Protein AF-A0A1D9CZ39-F1 (afdb_monomer)

Foldseek 3Di:
DQQVLLVHDKFKDWPDWDKDWDDLVRCVLLVHDDPRSVDTWIWIKTWIFIDGNDPDGFKTKIKTFTVVQCDDPNVCCSVCVRNDVCCVQPVPHVDFDWDWDWDADPQAIKIWIWTCRPNGTMIMIMGGGPVNVPSPD

Sequence (137 aa):
MLEEKAGQPLRVERTFEGYRLLTLQQKRQLGLQGSALNRPLLAWIREVLLYGNDEQPWVGAQSIFPLSSLKGKARRLQQLKGTPIGYVLFKRRRTVPNQRFVRQTSEGWQRQTRYDWYGRLLLISETFLPAFLSSDT

Structure (mmCIF, N/CA/C/O backbone):
data_AF-A0A1D9CZ39-F1
#
_entry.id   AF-A0A1D9CZ39-F1
#
loop_
_atom_site.group_PDB
_atom_site.id
_atom_site.type_symbol
_atom_site.label_atom_id
_atom_site.label_alt_id
_atom_site.label_comp_id
_atom_site.label_asym_id
_atom_site.label_entity_id
_atom_site.label_seq_id
_atom_site.pdbx_PDB_ins_code
_atom_site.Cartn_x
_atom_site.Cartn_y
_atom_site.Cartn_z
_atom_site.occupancy
_atom_site.B_iso_or_equiv
_atom_site.auth_seq_id
_atom_site.auth_comp_id
_atom_site.auth_asym_id
_atom_site.auth_atom_id
_atom_site.pdbx_PDB_model_num
ATOM 1 N N . MET A 1 1 ? -9.502 -9.863 11.015 1.00 78.00 1 MET A N 1
ATOM 2 C CA . MET A 1 1 ? -8.610 -9.124 11.939 1.00 78.00 1 MET A CA 1
ATOM 3 C C . MET A 1 1 ? -9.002 -7.652 12.107 1.00 78.00 1 MET A C 1
ATOM 5 O O . MET A 1 1 ? -9.508 -7.340 13.167 1.00 78.00 1 MET A O 1
ATOM 9 N N . LEU A 1 2 ? -8.838 -6.744 11.123 1.00 89.25 2 LEU A N 1
ATOM 10 C CA . LEU A 1 2 ? -9.255 -5.330 11.301 1.00 89.25 2 LEU A CA 1
ATOM 11 C C . LEU A 1 2 ? -10.782 -5.171 11.409 1.00 89.25 2 LEU A C 1
ATOM 13 O O . LEU A 1 2 ? -11.272 -4.575 12.354 1.00 89.25 2 LEU A O 1
ATOM 17 N N . GLU A 1 3 ? -11.533 -5.756 10.476 1.00 91.50 3 GLU A N 1
ATOM 18 C CA . GLU A 1 3 ? -13.009 -5.687 10.473 1.00 91.50 3 GLU A CA 1
ATOM 19 C C . GLU A 1 3 ? -13.643 -6.506 11.595 1.00 91.50 3 GLU A C 1
ATOM 21 O O . GLU A 1 3 ? -14.691 -6.142 12.108 1.00 91.50 3 GLU A O 1
ATOM 26 N N . GLU A 1 4 ? -12.975 -7.583 12.016 1.00 91.25 4 GLU A N 1
ATOM 27 C CA . GLU A 1 4 ? -13.362 -8.336 13.214 1.00 91.25 4 GLU A CA 1
ATOM 28 C C . GLU A 1 4 ? -13.240 -7.463 14.468 1.00 91.25 4 GLU A C 1
ATOM 30 O O . GLU A 1 4 ? -14.173 -7.438 15.260 1.00 91.25 4 GLU A O 1
ATOM 35 N N . LYS A 1 5 ? -12.139 -6.707 14.623 1.00 91.00 5 LYS A N 1
ATOM 36 C CA . LYS A 1 5 ? -11.978 -5.760 15.739 1.00 91.00 5 LYS A CA 1
ATOM 37 C C . LYS A 1 5 ? -12.978 -4.604 15.658 1.00 91.00 5 LYS A C 1
ATOM 39 O O . LYS A 1 5 ? -13.507 -4.195 16.679 1.00 91.00 5 LYS A O 1
ATOM 44 N N . ALA A 1 6 ? -13.248 -4.090 14.459 1.00 92.75 6 ALA A N 1
ATOM 45 C CA . ALA A 1 6 ? -14.211 -3.005 14.265 1.00 92.75 6 ALA A CA 1
ATOM 46 C C . ALA A 1 6 ? -15.673 -3.448 14.440 1.00 92.75 6 ALA A C 1
ATOM 48 O O . ALA A 1 6 ? -16.542 -2.600 14.611 1.00 92.75 6 ALA A O 1
ATOM 49 N N . GLY A 1 7 ? -15.972 -4.746 14.312 1.00 94.12 7 GLY A N 1
ATOM 50 C CA . GLY A 1 7 ? -17.345 -5.253 14.225 1.00 94.12 7 GLY A CA 1
ATOM 51 C C . GLY A 1 7 ? -18.098 -4.809 12.960 1.00 94.12 7 GLY A C 1
ATOM 52 O O . GLY A 1 7 ? -19.294 -5.061 12.843 1.00 94.12 7 GLY A O 1
ATOM 53 N N . GLN A 1 8 ? -17.419 -4.153 12.011 1.00 92.94 8 GLN A N 1
ATOM 54 C CA . GLN A 1 8 ? -18.004 -3.593 10.793 1.00 92.94 8 GLN A CA 1
ATOM 55 C C . GLN A 1 8 ? -16.980 -3.506 9.645 1.00 92.94 8 GLN A C 1
ATOM 57 O O . GLN A 1 8 ? -15.769 -3.554 9.895 1.00 92.94 8 GLN A O 1
ATOM 62 N N . PRO A 1 9 ? -17.428 -3.362 8.380 1.00 93.19 9 PRO A N 1
ATOM 63 C 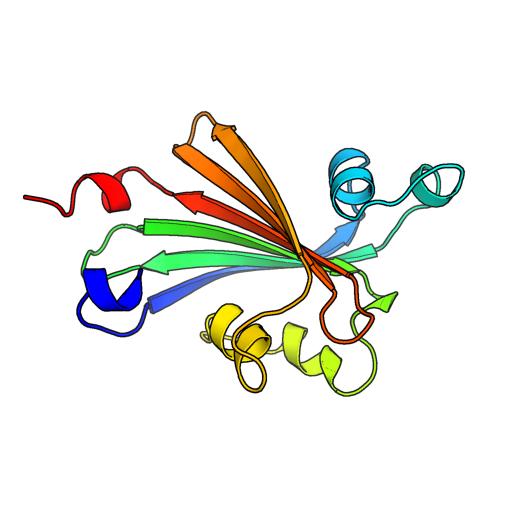CA . PRO A 1 9 ? -16.531 -3.095 7.259 1.00 93.19 9 PRO A CA 1
ATOM 64 C C . PRO A 1 9 ? -15.734 -1.804 7.459 1.00 93.19 9 PRO A C 1
ATOM 66 O O . PRO A 1 9 ? -16.264 -0.812 7.960 1.00 93.19 9 PRO A O 1
ATOM 69 N N . LEU A 1 10 ? -14.475 -1.788 7.015 1.00 94.12 10 LEU A N 1
ATOM 70 C CA . LEU A 1 10 ? -13.646 -0.586 7.144 1.00 94.12 10 LEU A CA 1
ATOM 71 C C . LEU A 1 10 ? -14.161 0.536 6.244 1.00 94.12 10 LEU A C 1
ATOM 73 O O . LEU A 1 10 ? -14.343 0.350 5.035 1.00 94.12 10 LEU A O 1
ATOM 77 N N . ARG A 1 11 ? -14.276 1.743 6.802 1.00 95.12 11 ARG A N 1
ATOM 78 C CA . ARG A 1 11 ? -14.442 2.951 5.992 1.00 95.12 11 ARG A CA 1
ATOM 79 C C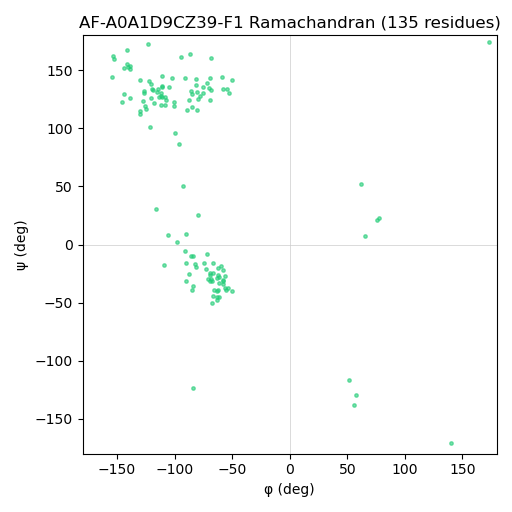 . ARG A 1 11 ? -13.082 3.341 5.416 1.00 95.12 11 ARG A C 1
ATOM 81 O O . ARG A 1 11 ? -12.093 3.454 6.137 1.00 95.12 11 ARG A O 1
ATOM 88 N N . VAL A 1 12 ? -13.033 3.539 4.101 1.00 96.06 12 VAL A N 1
ATOM 89 C CA . VAL A 1 12 ? -11.812 3.915 3.378 1.00 96.06 12 VAL A CA 1
ATOM 90 C C . VAL A 1 12 ? -11.915 5.357 2.930 1.00 96.06 12 VAL A C 1
ATOM 92 O O . VAL A 1 12 ? -12.773 5.698 2.116 1.00 96.06 12 VAL A O 1
ATOM 95 N N . GLU A 1 13 ? -10.985 6.180 3.389 1.00 96.44 13 GLU A N 1
ATOM 96 C CA . GLU A 1 13 ? -10.819 7.540 2.900 1.00 96.44 13 GLU A CA 1
ATOM 97 C C . GLU A 1 13 ? -9.566 7.622 2.040 1.00 96.44 13 GLU A C 1
ATOM 99 O O . GLU A 1 13 ? -8.475 7.232 2.451 1.00 96.44 13 GLU A O 1
ATOM 104 N N . ARG A 1 14 ? -9.716 8.089 0.803 1.00 96.06 14 ARG A N 1
ATOM 105 C CA . ARG A 1 14 ? -8.594 8.221 -0.125 1.00 96.06 14 ARG A CA 1
ATOM 106 C C . ARG A 1 14 ? -7.961 9.594 0.038 1.00 96.06 14 ARG A C 1
ATOM 108 O O . ARG A 1 14 ? -8.583 10.584 -0.332 1.00 96.06 14 ARG A O 1
ATOM 115 N N . THR A 1 15 ? -6.707 9.623 0.475 1.00 97.06 15 THR A N 1
ATOM 116 C CA . THR A 1 15 ? -5.930 10.858 0.635 1.00 97.06 15 THR A CA 1
ATOM 117 C C . THR A 1 15 ? -5.159 11.222 -0.632 1.00 97.06 15 THR A C 1
ATOM 119 O O . THR A 1 15 ? -4.997 12.400 -0.934 1.00 97.06 15 THR A O 1
ATOM 122 N N . PHE A 1 16 ? -4.732 10.233 -1.426 1.00 96.88 16 PHE A N 1
ATOM 123 C CA . PHE A 1 16 ? -4.054 10.483 -2.701 1.00 96.88 16 PHE A CA 1
ATOM 124 C C . PHE A 1 16 ? -4.220 9.330 -3.697 1.00 96.88 16 PHE A C 1
ATOM 126 O O . PHE A 1 16 ? -4.176 8.157 -3.329 1.00 96.88 16 PHE A O 1
ATOM 133 N N . GLU A 1 17 ? -4.333 9.667 -4.984 1.00 95.75 17 GLU A N 1
ATOM 134 C CA . GLU A 1 17 ? -4.161 8.739 -6.103 1.00 95.75 17 GLU A CA 1
ATOM 135 C C . GLU A 1 17 ? -3.487 9.441 -7.280 1.00 95.75 17 GLU A C 1
ATOM 137 O O . GLU A 1 17 ? -3.936 10.498 -7.720 1.00 95.75 17 GLU A O 1
ATOM 142 N N . GLY A 1 18 ? -2.427 8.844 -7.819 1.00 95.81 18 GLY A N 1
ATOM 143 C CA . GLY A 1 18 ? -1.741 9.432 -8.960 1.00 95.81 18 GLY A CA 1
ATOM 144 C C . GLY A 1 18 ? -0.464 8.715 -9.357 1.00 95.81 18 GLY A C 1
ATOM 145 O O . GLY A 1 18 ? 0.011 7.794 -8.690 1.00 95.81 18 GLY A O 1
ATOM 146 N N . TYR A 1 19 ? 0.106 9.160 -10.471 1.00 97.25 19 TYR A N 1
ATOM 147 C CA . TYR A 1 19 ? 1.384 8.659 -10.951 1.00 97.25 19 TYR A CA 1
ATOM 148 C C . TYR A 1 19 ? 2.539 9.326 -10.201 1.00 97.25 19 TYR A C 1
ATOM 150 O O . TYR A 1 19 ? 2.586 10.549 -10.093 1.00 97.25 19 TYR A O 1
ATOM 158 N N . ARG A 1 20 ? 3.493 8.530 -9.709 1.00 98.00 20 ARG A N 1
ATOM 159 C CA . ARG A 1 20 ? 4.762 9.022 -9.151 1.00 98.00 20 ARG A CA 1
ATOM 160 C C . ARG A 1 20 ? 5.922 8.143 -9.603 1.00 98.00 20 ARG A C 1
ATOM 162 O O . ARG A 1 20 ? 5.756 6.948 -9.861 1.00 98.00 20 ARG A O 1
ATOM 169 N N . LEU A 1 21 ? 7.104 8.745 -9.702 1.00 97.69 21 LEU A N 1
ATOM 170 C CA . LEU A 1 21 ? 8.345 7.994 -9.864 1.00 97.69 21 LEU A CA 1
ATOM 171 C C . LEU A 1 21 ? 8.695 7.300 -8.549 1.00 97.69 21 LEU A C 1
ATOM 173 O O . LEU A 1 21 ? 8.569 7.887 -7.476 1.00 97.69 21 LEU A O 1
ATOM 177 N N . LEU A 1 22 ? 9.153 6.055 -8.643 1.00 97.50 22 LEU A N 1
ATOM 178 C CA . LEU A 1 22 ? 9.579 5.303 -7.472 1.00 97.50 22 LEU A CA 1
ATOM 179 C C . LEU A 1 22 ? 10.938 5.766 -6.968 1.00 97.50 22 LEU A C 1
ATOM 181 O O . LEU A 1 22 ? 11.898 5.886 -7.737 1.00 97.50 22 LEU A O 1
ATOM 185 N N . THR A 1 23 ? 11.029 5.921 -5.651 1.00 96.50 23 THR A N 1
ATOM 186 C CA . THR A 1 23 ? 12.295 6.161 -4.961 1.00 96.50 23 THR A CA 1
ATOM 187 C C . THR A 1 23 ? 13.189 4.923 -5.025 1.00 96.50 23 THR A C 1
ATOM 189 O O . THR A 1 23 ? 12.728 3.796 -5.237 1.00 96.50 23 THR A O 1
ATOM 192 N N . LEU A 1 24 ? 14.494 5.104 -4.798 1.00 96.44 24 LEU A N 1
ATOM 193 C CA . LEU A 1 24 ? 15.443 3.990 -4.720 1.00 96.44 24 LEU A CA 1
ATOM 194 C C . LEU A 1 24 ? 15.022 2.946 -3.670 1.00 96.44 24 LEU A C 1
ATOM 196 O O . LEU A 1 24 ? 15.121 1.743 -3.914 1.00 96.44 24 LEU A O 1
ATOM 200 N N . GLN A 1 25 ? 14.504 3.403 -2.528 1.00 94.19 25 GLN A N 1
ATOM 201 C CA . GLN A 1 25 ? 14.004 2.532 -1.468 1.00 94.19 25 GLN A CA 1
ATOM 202 C C . GLN A 1 25 ? 12.802 1.703 -1.937 1.00 94.19 25 GLN A C 1
ATOM 204 O O . GLN A 1 25 ? 12.817 0.485 -1.779 1.00 94.19 25 GLN A O 1
ATOM 209 N N . GLN A 1 26 ? 11.810 2.325 -2.581 1.00 96.19 26 GLN A N 1
ATOM 210 C CA . GLN A 1 26 ? 10.633 1.621 -3.106 1.00 96.19 26 GLN A CA 1
ATOM 211 C C . GLN A 1 26 ? 11.014 0.590 -4.174 1.00 96.19 26 GLN A C 1
ATOM 213 O O . GLN A 1 26 ? 10.487 -0.523 -4.184 1.00 96.19 26 GLN A O 1
ATOM 218 N N . LYS A 1 27 ? 11.979 0.913 -5.044 1.00 96.50 27 LYS A N 1
ATOM 219 C CA . LYS A 1 27 ? 12.515 -0.043 -6.026 1.00 96.50 27 LYS A CA 1
ATOM 220 C C . LYS A 1 27 ? 13.159 -1.254 -5.346 1.00 96.50 27 LYS A C 1
ATOM 222 O O . LYS A 1 27 ? 12.870 -2.386 -5.727 1.00 96.50 27 LYS A O 1
ATOM 227 N N . ARG A 1 28 ? 13.979 -1.034 -4.311 1.00 95.12 28 ARG A N 1
ATOM 228 C CA . ARG A 1 28 ? 14.581 -2.119 -3.514 1.00 95.12 28 ARG A CA 1
ATOM 229 C C . ARG A 1 28 ? 13.523 -2.952 -2.790 1.00 95.12 28 ARG A C 1
ATOM 231 O O . ARG A 1 28 ? 13.620 -4.171 -2.787 1.00 95.12 28 ARG A O 1
ATOM 238 N N . GLN A 1 29 ? 12.483 -2.323 -2.248 1.00 94.56 29 GLN A N 1
ATOM 239 C CA . GLN A 1 29 ? 11.368 -3.012 -1.584 1.00 94.56 29 GLN A CA 1
ATOM 240 C C . GLN A 1 29 ? 10.520 -3.845 -2.552 1.00 94.56 29 GLN A C 1
ATOM 242 O O . GLN A 1 29 ? 10.012 -4.898 -2.178 1.00 94.56 29 GLN A O 1
ATOM 247 N N . LEU A 1 30 ? 10.409 -3.428 -3.815 1.00 94.44 30 LEU A N 1
ATOM 248 C CA . LEU A 1 30 ? 9.856 -4.258 -4.891 1.00 94.44 30 LEU A CA 1
ATOM 249 C C . LEU A 1 30 ? 10.804 -5.401 -5.305 1.00 94.44 30 LEU A C 1
ATOM 251 O O . LEU A 1 30 ? 10.407 -6.298 -6.047 1.00 94.44 30 LEU A O 1
ATOM 255 N N . GLY A 1 31 ? 12.034 -5.416 -4.791 1.00 93.38 31 GLY A N 1
ATOM 256 C CA . GLY A 1 31 ? 13.071 -6.398 -5.092 1.00 93.38 31 GLY A CA 1
ATOM 257 C C . GLY A 1 31 ? 13.763 -6.171 -6.428 1.00 93.38 31 GLY A C 1
ATOM 258 O O . GLY A 1 31 ? 14.315 -7.115 -6.985 1.00 93.38 31 GLY A O 1
ATOM 259 N N . LEU A 1 32 ? 13.734 -4.942 -6.950 1.00 94.06 32 LEU A N 1
ATOM 260 C CA . LEU A 1 32 ? 14.578 -4.567 -8.078 1.00 94.06 32 LEU A CA 1
ATOM 261 C C . LEU A 1 32 ? 16.041 -4.527 -7.630 1.00 94.06 32 LEU A C 1
ATOM 263 O O . LEU A 1 32 ? 16.354 -4.121 -6.509 1.00 94.06 32 LEU A O 1
ATOM 267 N N . GLN A 1 33 ? 16.934 -4.945 -8.521 1.00 94.19 33 GLN A N 1
ATOM 268 C CA . GLN A 1 33 ? 18.368 -5.057 -8.267 1.00 94.19 33 GLN A CA 1
ATOM 269 C C . GLN A 1 33 ? 19.168 -4.615 -9.499 1.00 94.19 33 GLN A C 1
ATOM 271 O O . GLN A 1 33 ? 18.614 -4.451 -10.590 1.00 94.19 33 GLN A O 1
ATOM 276 N N . GLY A 1 34 ? 20.476 -4.412 -9.322 1.00 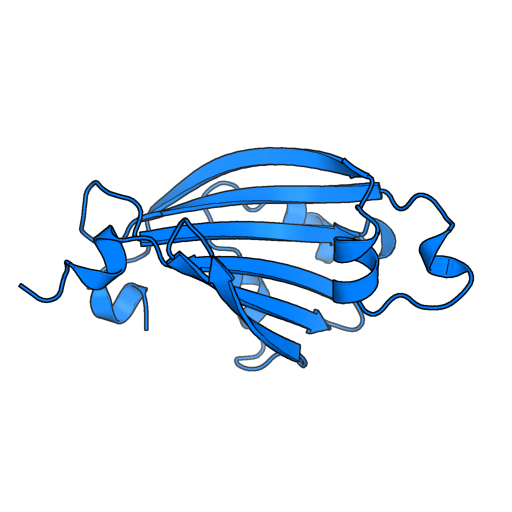95.25 34 GLY A N 1
ATOM 277 C CA . GLY A 1 34 ? 21.396 -4.075 -10.409 1.00 95.25 34 GLY A CA 1
ATOM 278 C C . GLY A 1 34 ? 20.973 -2.831 -11.196 1.00 95.25 34 GLY A C 1
ATOM 279 O O . GLY A 1 34 ? 20.504 -1.841 -10.630 1.00 95.25 34 GLY A O 1
ATOM 280 N N . SER A 1 35 ? 21.099 -2.895 -12.524 1.00 92.81 35 SER A N 1
ATOM 281 C CA . SER A 1 35 ? 20.805 -1.771 -13.425 1.00 92.81 35 SER A CA 1
ATOM 282 C C . SER A 1 35 ? 19.341 -1.309 -13.391 1.00 92.81 35 SER A C 1
ATOM 284 O O . SER A 1 35 ? 19.058 -0.156 -13.724 1.00 92.81 35 SER A O 1
ATOM 286 N N . ALA A 1 36 ? 18.406 -2.152 -12.930 1.00 90.19 36 ALA A N 1
ATOM 287 C CA . ALA A 1 36 ? 16.998 -1.780 -12.785 1.00 90.19 36 ALA A CA 1
ATOM 288 C C . ALA A 1 36 ? 16.773 -0.699 -11.711 1.00 90.19 36 ALA A C 1
ATOM 290 O O . ALA A 1 36 ? 15.803 0.053 -11.799 1.00 90.19 36 ALA A O 1
ATOM 291 N N . LEU A 1 37 ? 17.672 -0.568 -10.725 1.00 95.12 37 LEU A N 1
ATOM 292 C CA . LEU A 1 37 ? 17.595 0.491 -9.711 1.00 95.12 37 LEU A CA 1
ATOM 293 C C . LEU A 1 37 ? 17.869 1.885 -10.296 1.00 95.12 37 LEU A C 1
ATOM 295 O O . LEU A 1 37 ? 17.265 2.867 -9.852 1.00 95.12 37 LEU A O 1
ATOM 299 N N . ASN A 1 38 ? 18.708 1.953 -11.332 1.00 94.44 38 ASN A N 1
ATOM 300 C CA . ASN A 1 38 ? 19.164 3.202 -11.946 1.00 94.44 38 ASN A CA 1
ATOM 301 C C . ASN A 1 38 ? 18.162 3.767 -12.962 1.00 94.44 38 ASN A C 1
ATOM 303 O O . ASN A 1 38 ? 18.224 4.942 -13.307 1.00 94.44 38 ASN A O 1
ATOM 307 N N . ARG A 1 39 ? 17.208 2.955 -13.432 1.00 93.62 39 ARG A N 1
ATOM 308 C CA . ARG A 1 39 ? 16.197 3.395 -14.401 1.00 93.62 39 ARG A CA 1
ATOM 309 C C . ARG A 1 39 ? 15.005 4.042 -13.694 1.00 93.62 39 ARG A C 1
ATOM 311 O O . ARG A 1 39 ? 14.495 3.448 -12.739 1.00 93.62 39 ARG A O 1
ATOM 318 N N . PRO A 1 40 ? 14.525 5.224 -14.120 1.00 95.12 40 PRO A N 1
ATOM 319 C CA . PRO A 1 40 ? 13.266 5.776 -13.630 1.00 95.12 40 PRO A CA 1
ATOM 320 C C . PRO A 1 40 ? 12.130 4.767 -13.821 1.00 95.12 40 PRO A C 1
ATOM 322 O O . PRO A 1 40 ? 12.012 4.150 -14.878 1.00 95.12 40 PRO A O 1
ATOM 325 N N . LEU A 1 41 ? 11.309 4.578 -12.790 1.00 95.88 41 LEU A N 1
ATOM 326 C CA . LEU A 1 41 ? 10.175 3.661 -12.840 1.00 95.88 41 LEU A CA 1
ATOM 327 C C . LEU A 1 41 ? 8.934 4.394 -12.353 1.00 95.88 41 LEU A C 1
ATOM 329 O O . LEU A 1 41 ? 8.872 4.785 -11.190 1.00 95.88 41 LEU A O 1
ATOM 333 N N . LEU A 1 42 ? 7.970 4.587 -13.250 1.00 97.06 42 LEU A N 1
ATOM 334 C CA . LEU A 1 42 ? 6.682 5.181 -12.914 1.00 97.06 42 LEU A CA 1
ATOM 335 C C . LEU A 1 42 ? 5.757 4.119 -12.310 1.00 97.06 42 LEU A C 1
ATOM 337 O O . LEU A 1 42 ? 5.733 2.960 -12.742 1.00 97.06 42 LEU A O 1
ATOM 341 N N . ALA A 1 43 ? 4.977 4.530 -11.321 1.00 97.44 43 ALA A N 1
ATOM 342 C CA . ALA A 1 43 ? 3.970 3.704 -10.681 1.00 97.44 43 ALA A CA 1
ATOM 343 C C . ALA A 1 43 ? 2.700 4.510 -10.427 1.00 97.44 43 ALA A C 1
ATOM 345 O O . ALA A 1 43 ? 2.744 5.727 -10.257 1.00 97.44 43 ALA A O 1
ATOM 346 N N . TRP A 1 44 ? 1.573 3.808 -10.364 1.00 97.25 44 TRP A N 1
ATOM 347 C CA . TRP A 1 44 ? 0.368 4.326 -9.736 1.00 97.25 44 TRP A CA 1
ATOM 348 C C . TRP A 1 44 ? 0.505 4.160 -8.225 1.00 97.25 44 TRP A C 1
ATOM 350 O O . TRP A 1 44 ? 0.761 3.052 -7.746 1.00 97.25 44 TRP A O 1
ATOM 360 N N . ILE A 1 45 ? 0.348 5.251 -7.489 1.00 97.19 45 ILE A N 1
ATOM 361 C CA . ILE A 1 45 ? 0.363 5.272 -6.031 1.00 97.19 45 ILE A CA 1
ATOM 362 C C . ILE A 1 45 ? -1.047 5.583 -5.554 1.00 97.19 45 ILE A C 1
ATOM 364 O O . ILE A 1 45 ? -1.705 6.47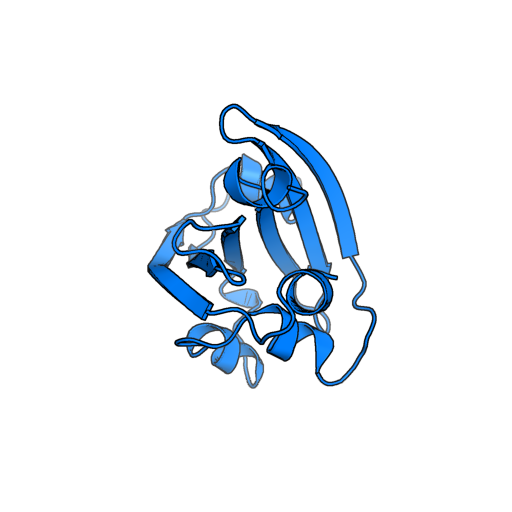4 -6.089 1.00 97.19 45 ILE A O 1
ATOM 368 N N . ARG A 1 46 ? -1.488 4.854 -4.535 1.00 96.81 46 ARG A N 1
ATOM 369 C CA . ARG A 1 46 ? -2.736 5.097 -3.817 1.00 96.81 46 ARG A CA 1
ATOM 370 C C . ARG A 1 46 ? -2.432 5.173 -2.329 1.00 96.81 46 ARG A C 1
ATOM 372 O O . ARG A 1 46 ? -1.893 4.214 -1.782 1.00 96.81 46 ARG A O 1
ATOM 379 N N . GLU A 1 47 ? -2.800 6.275 -1.696 1.00 97.56 47 GLU A N 1
ATOM 380 C CA . GLU A 1 47 ? -2.701 6.478 -0.250 1.00 97.56 47 GLU A CA 1
ATOM 381 C C . GLU A 1 47 ? -4.115 6.599 0.320 1.00 97.56 47 GLU A C 1
ATOM 383 O O . GLU A 1 47 ? -4.991 7.247 -0.266 1.00 97.56 47 GLU A O 1
ATOM 388 N N . VAL A 1 48 ? -4.358 5.895 1.421 1.00 97.62 48 VAL A N 1
ATOM 389 C CA . VAL A 1 48 ? -5.658 5.849 2.087 1.00 97.62 48 VAL A CA 1
ATOM 390 C C . VAL A 1 48 ? -5.496 5.836 3.598 1.00 97.62 48 VAL A C 1
ATOM 392 O O . VAL A 1 48 ? -4.496 5.345 4.123 1.00 97.62 48 VAL A O 1
ATOM 395 N N . LEU A 1 49 ? -6.534 6.300 4.278 1.00 97.50 49 LEU A N 1
ATOM 396 C CA . LEU A 1 49 ? -6.774 6.065 5.690 1.00 97.50 49 LEU A CA 1
ATOM 397 C C . LEU A 1 49 ? -7.899 5.034 5.830 1.00 97.50 49 LEU A C 1
ATOM 399 O O . LEU A 1 49 ? -8.905 5.089 5.116 1.00 97.50 49 LEU A O 1
ATOM 403 N N . LEU A 1 50 ? -7.703 4.065 6.720 1.00 96.44 50 LEU A N 1
ATOM 404 C CA . LEU A 1 50 ? -8.695 3.053 7.067 1.00 96.44 50 LEU A CA 1
ATOM 405 C C . LEU A 1 50 ? -9.225 3.336 8.467 1.00 96.44 50 LEU A C 1
ATOM 407 O O . LEU A 1 50 ? -8.445 3.427 9.415 1.00 96.44 50 LEU A O 1
ATOM 411 N N . TYR A 1 51 ? -10.543 3.424 8.581 1.00 95.81 51 TYR A N 1
ATOM 412 C CA . TYR A 1 51 ? -11.256 3.669 9.828 1.00 95.81 51 TYR A CA 1
ATOM 413 C C . TYR A 1 51 ? -12.017 2.407 10.225 1.00 95.81 51 TYR A C 1
ATOM 415 O O . TYR A 1 51 ? -12.634 1.759 9.371 1.00 95.81 51 TYR A O 1
ATOM 423 N N . GLY A 1 52 ? -11.932 2.059 11.509 1.00 94.06 52 GLY A N 1
ATOM 424 C CA . GLY A 1 52 ? -12.721 0.995 12.119 1.00 94.06 52 GLY A CA 1
ATOM 425 C C . GLY A 1 52 ? -14.097 1.505 12.536 1.00 94.06 52 GLY A C 1
ATOM 426 O O . GLY A 1 52 ? -14.855 2.013 11.711 1.00 94.06 52 GLY A O 1
ATOM 427 N N . ASN A 1 53 ? -14.414 1.353 13.818 1.00 92.50 53 ASN A N 1
ATOM 428 C CA . ASN A 1 53 ? -15.611 1.901 14.465 1.00 92.50 53 ASN A CA 1
ATOM 429 C C . ASN A 1 53 ? -15.408 3.298 15.072 1.00 92.50 53 ASN A C 1
ATOM 431 O O . ASN A 1 53 ? -16.387 3.914 15.480 1.00 92.50 53 ASN A O 1
ATOM 435 N N . ASP A 1 54 ? -14.179 3.812 15.067 1.00 89.38 54 ASP A N 1
ATOM 436 C CA . ASP A 1 54 ? -13.856 5.147 15.569 1.00 89.38 54 ASP A CA 1
ATOM 437 C C . ASP A 1 54 ? -13.838 6.213 14.464 1.00 89.38 54 ASP A C 1
ATOM 439 O O . ASP A 1 54 ? -13.655 5.931 13.272 1.00 89.38 54 ASP A O 1
ATOM 443 N N . GLU A 1 55 ? -13.938 7.478 14.878 1.00 92.69 55 GLU A N 1
ATOM 444 C CA . GLU A 1 55 ? -13.740 8.631 13.992 1.00 92.69 55 GLU A CA 1
ATOM 445 C C . GLU A 1 55 ? -12.285 8.784 13.542 1.00 92.69 55 GLU A C 1
ATOM 447 O O . GLU A 1 55 ? -12.033 9.355 12.481 1.00 92.69 55 GLU A O 1
ATOM 452 N N . GLN A 1 56 ? -11.334 8.254 14.318 1.00 95.81 56 GLN A N 1
ATOM 453 C CA . GLN A 1 56 ? -9.908 8.359 14.030 1.00 95.81 56 GLN A CA 1
ATOM 454 C C . GLN A 1 56 ? -9.394 7.189 13.184 1.00 95.81 56 GLN A C 1
ATOM 456 O O . GLN A 1 56 ? -9.826 6.046 13.359 1.00 95.81 56 GLN A O 1
ATOM 461 N N . PRO A 1 57 ? -8.447 7.438 12.260 1.00 96.56 57 PRO A N 1
ATOM 462 C CA . PRO A 1 57 ? -7.951 6.396 11.379 1.00 96.56 57 PRO A CA 1
ATOM 463 C C . PRO A 1 57 ? -7.103 5.390 12.157 1.00 96.56 57 PRO A C 1
ATOM 465 O O . PRO A 1 57 ? -6.205 5.748 12.916 1.00 96.56 57 PRO A O 1
ATOM 468 N N . TRP A 1 58 ? -7.348 4.108 11.912 1.00 96.31 58 TRP A N 1
ATOM 469 C CA . TRP A 1 58 ? -6.584 3.008 12.493 1.00 96.31 58 TRP A CA 1
ATOM 470 C C . TRP A 1 58 ? -5.315 2.709 11.701 1.00 96.31 58 TRP A C 1
ATOM 472 O O . TRP A 1 58 ? -4.289 2.340 12.270 1.00 96.31 58 TRP A O 1
ATOM 482 N N . VAL A 1 59 ? -5.375 2.839 10.373 1.00 97.12 59 VAL A N 1
ATOM 483 C CA . VAL A 1 59 ? -4.263 2.472 9.492 1.00 97.12 59 VAL A CA 1
ATOM 484 C C . VAL A 1 59 ? -4.096 3.502 8.385 1.00 97.12 59 VAL A C 1
ATOM 486 O O . VAL A 1 59 ? -5.023 3.749 7.615 1.00 97.12 59 VAL A O 1
ATOM 489 N N . GLY A 1 60 ? -2.885 4.039 8.253 1.00 97.50 60 GLY A N 1
ATOM 490 C CA . GLY A 1 60 ? -2.443 4.708 7.034 1.00 97.50 60 GLY A CA 1
ATOM 491 C C . GLY A 1 60 ? -1.846 3.687 6.074 1.00 97.50 60 GLY A C 1
ATOM 492 O O . GLY A 1 60 ? -0.929 2.956 6.444 1.00 97.50 60 GLY A O 1
ATOM 493 N N . ALA A 1 61 ? -2.353 3.603 4.844 1.00 97.38 61 ALA A N 1
ATOM 494 C CA . ALA A 1 61 ? -1.884 2.622 3.872 1.00 97.38 61 ALA A CA 1
ATOM 495 C C . ALA A 1 61 ? -1.475 3.259 2.542 1.00 97.38 61 ALA A C 1
ATOM 497 O O . ALA A 1 61 ? -2.230 4.019 1.940 1.00 97.38 61 ALA A O 1
ATOM 498 N N . GLN A 1 62 ? -0.302 2.873 2.039 1.00 97.50 62 GLN A N 1
ATOM 499 C CA . GLN A 1 62 ? 0.182 3.201 0.701 1.00 97.50 62 GLN A CA 1
ATOM 500 C C . GLN A 1 62 ? 0.280 1.927 -0.136 1.00 97.50 62 GLN A C 1
ATOM 502 O O . GLN A 1 62 ? 0.936 0.961 0.246 1.00 97.50 62 GLN A O 1
ATOM 507 N N . SER A 1 63 ? -0.341 1.940 -1.311 1.00 97.12 63 SER A N 1
ATOM 508 C CA . SER A 1 63 ? -0.223 0.895 -2.326 1.00 97.12 63 SER A CA 1
ATOM 509 C C . SER A 1 63 ? 0.524 1.432 -3.539 1.00 97.12 63 SER A C 1
ATOM 511 O O . SER A 1 63 ? 0.178 2.484 -4.076 1.00 97.12 63 SER A O 1
ATOM 513 N N . ILE A 1 64 ? 1.533 0.690 -3.982 1.00 97.19 64 ILE A N 1
ATOM 514 C CA . ILE A 1 64 ? 2.387 1.021 -5.117 1.00 97.19 64 ILE A CA 1
ATOM 515 C C . ILE A 1 64 ? 2.228 -0.041 -6.192 1.00 97.19 64 ILE A C 1
ATOM 517 O O . ILE A 1 64 ? 2.542 -1.217 -5.982 1.00 97.19 64 ILE A O 1
ATOM 521 N N . PHE A 1 65 ? 1.824 0.404 -7.376 1.00 96.25 65 PHE A N 1
ATOM 522 C CA . PHE A 1 65 ? 1.661 -0.445 -8.543 1.00 96.25 65 PHE A CA 1
ATOM 523 C C . PHE A 1 65 ? 2.558 0.053 -9.677 1.00 96.25 65 PHE A C 1
ATOM 525 O O . PHE A 1 65 ? 2.202 1.019 -10.361 1.00 96.25 65 PHE A O 1
ATOM 532 N N . PRO A 1 66 ? 3.715 -0.589 -9.921 1.00 95.62 66 PRO A N 1
ATOM 533 C CA . PRO A 1 66 ? 4.497 -0.334 -11.126 1.00 95.62 66 PRO A CA 1
ATOM 534 C C . PRO A 1 66 ? 3.611 -0.429 -12.371 1.00 95.62 66 PRO A C 1
ATOM 536 O O . PRO A 1 66 ? 2.755 -1.313 -12.453 1.00 95.62 66 PRO A O 1
ATOM 539 N N . LEU A 1 67 ? 3.810 0.439 -13.368 1.00 93.69 67 LEU A N 1
ATOM 540 C CA . LEU A 1 67 ? 2.967 0.407 -14.574 1.00 93.69 67 LEU A CA 1
ATOM 541 C C . LEU A 1 67 ? 3.004 -0.943 -15.299 1.00 93.69 67 LEU A C 1
ATOM 543 O O . LEU A 1 67 ? 2.005 -1.371 -15.878 1.00 93.69 67 LEU A O 1
ATOM 547 N N . SER A 1 68 ? 4.136 -1.647 -15.232 1.00 89.88 68 SER A N 1
ATOM 548 C CA . SER A 1 68 ? 4.280 -3.005 -15.763 1.00 89.88 68 SER A CA 1
ATOM 549 C C . SER A 1 68 ? 3.287 -3.995 -15.141 1.00 89.88 68 SER A C 1
ATOM 551 O O . SER A 1 68 ? 2.836 -4.909 -15.834 1.00 89.88 68 SER A O 1
ATOM 553 N N . SER A 1 69 ? 2.895 -3.772 -13.884 1.00 89.19 69 SER A N 1
ATOM 554 C CA . SER A 1 69 ? 1.922 -4.569 -13.133 1.00 89.19 69 SER A CA 1
ATOM 555 C C . SER A 1 69 ? 0.464 -4.203 -13.460 1.00 89.19 69 SER A C 1
ATOM 557 O O . SER A 1 69 ? -0.431 -5.024 -13.264 1.00 89.19 69 SER A O 1
ATOM 559 N N . LEU A 1 70 ? 0.188 -3.023 -14.029 1.00 89.62 70 LEU A N 1
ATOM 560 C CA . LEU A 1 70 ? -1.166 -2.523 -14.334 1.00 89.62 70 LEU A CA 1
ATOM 561 C C . LEU A 1 70 ? -1.624 -2.855 -15.765 1.00 89.62 70 LEU A C 1
ATOM 563 O O . LEU A 1 70 ? -2.101 -2.006 -16.519 1.00 89.62 70 LEU A O 1
ATOM 567 N N . LYS A 1 71 ? -1.498 -4.125 -16.158 1.00 86.31 71 LYS A N 1
ATOM 568 C CA . LYS A 1 71 ? -1.879 -4.609 -17.497 1.00 86.31 71 LYS A CA 1
ATOM 569 C C . LYS A 1 71 ? -3.105 -5.522 -17.468 1.00 86.31 71 LYS A C 1
ATOM 571 O O . LYS A 1 71 ? -3.280 -6.328 -16.549 1.00 86.31 71 LYS A O 1
ATOM 576 N N . GLY A 1 72 ? -3.934 -5.435 -18.511 1.00 87.81 72 GLY A N 1
ATOM 577 C CA . GLY A 1 72 ? -5.146 -6.247 -18.665 1.00 87.81 72 GLY A CA 1
ATOM 578 C C . GLY A 1 72 ? -6.107 -6.078 -17.485 1.00 87.81 72 GLY A C 1
ATOM 579 O O . GLY A 1 72 ? -6.380 -4.958 -17.054 1.00 87.81 72 GLY A O 1
ATOM 580 N N . LYS A 1 73 ? -6.565 -7.195 -16.903 1.00 82.81 73 LYS A N 1
ATOM 581 C CA . LYS A 1 73 ? -7.495 -7.205 -15.754 1.00 82.81 73 LYS A CA 1
ATOM 582 C C . LYS A 1 73 ? -6.955 -6.488 -14.506 1.00 82.81 73 LYS A C 1
ATOM 584 O O . LYS A 1 73 ? -7.747 -6.128 -13.641 1.00 82.81 73 LYS A O 1
ATOM 589 N N . ALA A 1 74 ? -5.642 -6.259 -14.405 1.00 84.62 74 ALA A N 1
ATOM 590 C CA . ALA A 1 74 ? -5.035 -5.544 -13.283 1.00 84.62 74 ALA A CA 1
ATOM 591 C C . ALA A 1 74 ? -5.277 -4.025 -13.314 1.00 84.62 74 ALA A C 1
ATOM 593 O O . ALA A 1 74 ? -5.152 -3.389 -12.273 1.00 84.62 74 ALA A O 1
ATOM 594 N N . ARG A 1 75 ? -5.702 -3.441 -14.449 1.00 86.38 75 ARG A N 1
ATOM 595 C CA . ARG A 1 75 ? -6.062 -2.008 -14.537 1.00 86.38 75 ARG A CA 1
ATOM 596 C C . ARG A 1 75 ? -7.150 -1.603 -13.540 1.00 86.38 75 ARG A C 1
ATOM 598 O O . ARG A 1 75 ? -7.151 -0.480 -13.054 1.00 86.38 75 ARG A O 1
ATOM 605 N N . ARG A 1 76 ? -8.015 -2.546 -13.146 1.00 86.50 76 ARG A N 1
ATOM 606 C CA . ARG A 1 76 ? -9.034 -2.333 -12.105 1.00 86.50 76 ARG A CA 1
ATOM 607 C C . ARG A 1 76 ? -8.453 -1.910 -10.747 1.00 86.50 76 ARG A C 1
ATOM 609 O O . ARG A 1 76 ? -9.173 -1.330 -9.948 1.00 86.50 76 ARG A O 1
ATOM 616 N N . LEU A 1 77 ? -7.172 -2.194 -10.475 1.00 86.56 77 LEU A N 1
ATOM 617 C CA . LEU A 1 77 ? -6.489 -1.760 -9.248 1.00 86.56 77 LEU A CA 1
ATOM 618 C C . LEU A 1 77 ? -6.311 -0.234 -9.177 1.00 86.56 77 LEU A C 1
ATOM 620 O O . LEU A 1 77 ? -6.073 0.292 -8.098 1.00 86.56 77 LEU A O 1
ATOM 624 N N . GLN A 1 78 ? -6.470 0.479 -10.296 1.00 88.56 78 GLN A N 1
ATOM 625 C CA . GLN A 1 78 ? -6.525 1.944 -10.323 1.00 88.56 78 GLN A CA 1
ATOM 626 C C . GLN A 1 78 ? -7.928 2.492 -10.022 1.00 88.56 78 GLN A C 1
ATOM 628 O O . GLN A 1 78 ? -8.096 3.689 -9.845 1.00 88.56 78 GLN A O 1
ATOM 633 N N . GLN A 1 79 ? -8.950 1.633 -9.983 1.00 87.00 79 GLN A N 1
ATOM 634 C CA . GLN A 1 79 ? -10.361 2.022 -9.884 1.00 87.00 79 GLN A CA 1
ATOM 635 C C . GLN A 1 79 ? -10.995 1.530 -8.578 1.00 87.00 79 GLN A C 1
ATOM 637 O O . GLN A 1 79 ? -12.186 1.230 -8.528 1.00 87.00 79 GLN A O 1
ATOM 642 N N . LEU A 1 80 ? -10.198 1.431 -7.509 1.00 87.19 80 LEU A N 1
ATOM 643 C CA . LEU A 1 80 ? -10.657 0.897 -6.225 1.00 87.19 80 LEU A CA 1
ATOM 644 C C . LEU A 1 80 ? -11.664 1.819 -5.523 1.00 87.19 80 LEU A C 1
ATOM 646 O O . LEU A 1 80 ? -12.500 1.328 -4.771 1.00 87.19 80 LEU A O 1
ATOM 650 N N . LYS A 1 81 ? -11.640 3.135 -5.785 1.00 86.69 81 LYS A N 1
ATOM 651 C CA . LYS A 1 81 ? -12.545 4.124 -5.161 1.00 86.69 81 LYS A CA 1
ATOM 652 C C . LYS A 1 81 ? -12.546 3.990 -3.630 1.00 86.69 81 LYS A C 1
ATOM 654 O O . LYS A 1 81 ? -11.485 4.172 -3.048 1.00 86.69 81 LYS A O 1
ATOM 659 N N . GLY A 1 82 ? -13.667 3.647 -2.992 1.00 87.38 82 GLY A N 1
ATOM 660 C CA . GLY A 1 82 ? -13.772 3.385 -1.547 1.00 87.38 82 GLY A CA 1
ATOM 661 C C . GLY A 1 82 ? -13.532 1.925 -1.136 1.00 87.38 82 GLY A C 1
ATOM 662 O O . GLY A 1 82 ? -13.777 1.564 0.004 1.00 87.38 82 GLY A O 1
ATOM 663 N N . THR A 1 83 ? -13.084 1.061 -2.049 1.00 88.81 83 THR A N 1
ATOM 664 C CA . THR A 1 83 ? -12.873 -0.367 -1.768 1.00 88.81 83 THR A CA 1
ATOM 665 C C . THR A 1 83 ? -11.494 -0.592 -1.139 1.00 88.81 83 THR A C 1
ATOM 667 O O . THR A 1 83 ? -10.491 -0.170 -1.732 1.00 88.81 83 THR A O 1
ATOM 670 N N . PRO A 1 84 ? -11.391 -1.306 -0.002 1.00 90.31 84 PRO A N 1
ATOM 671 C CA . PRO A 1 84 ? -10.107 -1.745 0.530 1.00 90.31 84 PRO A CA 1
ATOM 672 C C . PRO A 1 84 ? -9.353 -2.609 -0.488 1.00 90.31 84 PRO A C 1
ATOM 674 O O . PRO A 1 84 ? -9.901 -3.552 -1.062 1.00 90.31 84 PRO A O 1
ATOM 677 N N . ILE A 1 85 ? -8.062 -2.344 -0.695 1.00 90.94 85 ILE A N 1
ATOM 678 C CA . ILE A 1 85 ? -7.253 -3.102 -1.665 1.00 90.94 85 ILE A CA 1
ATOM 679 C C . ILE A 1 85 ? -7.225 -4.609 -1.362 1.00 90.94 85 ILE A C 1
ATOM 681 O O . ILE A 1 85 ? -7.241 -5.428 -2.285 1.00 90.94 85 ILE A O 1
ATOM 685 N N . GLY A 1 86 ? -7.249 -4.982 -0.076 1.00 88.56 86 GLY A N 1
ATOM 686 C CA . GLY A 1 86 ? -7.256 -6.375 0.371 1.00 88.56 86 GLY A CA 1
ATOM 687 C C . GLY A 1 86 ? -8.416 -7.179 -0.220 1.00 88.56 86 GLY A C 1
ATOM 688 O O . GLY A 1 86 ? -8.216 -8.311 -0.656 1.00 88.56 86 GLY A O 1
ATOM 689 N N . TYR A 1 87 ? -9.594 -6.567 -0.366 1.00 88.69 87 TYR A N 1
ATOM 690 C CA . TYR A 1 87 ? -10.765 -7.225 -0.950 1.00 88.69 87 TYR A CA 1
ATOM 691 C C . TYR A 1 87 ? -10.514 -7.646 -2.398 1.00 88.69 87 TYR A C 1
ATOM 693 O O . TYR A 1 87 ? -11.022 -8.665 -2.858 1.00 88.69 87 TYR A O 1
ATOM 701 N N . VAL A 1 88 ? -9.709 -6.878 -3.136 1.00 88.69 88 VAL A N 1
ATOM 702 C CA . VAL A 1 88 ? -9.380 -7.173 -4.534 1.00 88.69 88 VAL A CA 1
ATOM 703 C C . VAL A 1 88 ? -8.221 -8.154 -4.646 1.00 88.69 88 VAL A C 1
ATOM 705 O O . VAL A 1 88 ? -8.263 -9.038 -5.512 1.00 88.69 88 VAL A O 1
ATOM 708 N N . LEU A 1 89 ? -7.207 -8.022 -3.787 1.00 88.19 89 LEU A N 1
ATOM 709 C CA . LEU A 1 89 ? -6.038 -8.899 -3.802 1.00 88.19 89 LEU A CA 1
ATOM 710 C C . LEU A 1 89 ? -6.399 -10.328 -3.404 1.00 88.19 89 LEU A C 1
ATOM 712 O O . LEU A 1 89 ? -6.010 -11.264 -4.106 1.00 88.19 89 LEU A O 1
ATOM 716 N N . PHE A 1 90 ? -7.212 -10.482 -2.358 1.00 87.75 90 PHE A N 1
ATOM 717 C CA . PHE A 1 90 ? -7.522 -11.776 -1.753 1.00 87.75 90 PHE A CA 1
ATOM 718 C C . PHE A 1 90 ? -8.847 -12.395 -2.230 1.00 87.75 90 PHE A C 1
ATOM 720 O O . PHE A 1 90 ? -9.186 -13.503 -1.822 1.00 87.75 90 PHE A O 1
ATOM 727 N N . LYS A 1 91 ? -9.572 -11.750 -3.165 1.00 85.44 91 LYS A N 1
ATOM 728 C CA . LYS A 1 91 ? -10.898 -12.203 -3.650 1.00 85.44 91 LYS A CA 1
ATOM 729 C C . LYS A 1 91 ? -10.953 -13.673 -4.084 1.00 85.44 91 LYS A C 1
ATOM 731 O O . LYS A 1 91 ? -11.967 -14.332 -3.906 1.00 85.44 91 LYS A O 1
ATOM 736 N N . ARG A 1 92 ? -9.905 -14.154 -4.762 1.00 82.38 92 ARG A N 1
ATOM 737 C CA . ARG A 1 92 ? -9.859 -15.501 -5.372 1.00 82.38 92 ARG A CA 1
ATOM 738 C C . ARG A 1 92 ? -8.913 -16.464 -4.660 1.00 82.38 92 ARG A C 1
ATOM 740 O O . ARG A 1 92 ? -8.981 -17.661 -4.906 1.00 82.38 92 ARG A O 1
ATOM 747 N N . ARG A 1 93 ? -7.994 -15.943 -3.848 1.00 80.38 93 ARG A N 1
ATOM 748 C CA . ARG A 1 93 ? -7.001 -16.719 -3.103 1.00 80.38 93 ARG A CA 1
ATOM 749 C C . ARG A 1 93 ? -6.763 -16.022 -1.776 1.00 80.38 93 ARG A C 1
ATOM 751 O O . ARG A 1 93 ? -6.372 -14.859 -1.768 1.00 80.38 93 ARG A O 1
ATOM 758 N N . ARG A 1 94 ? -6.974 -16.747 -0.675 1.00 76.81 94 ARG A N 1
ATOM 759 C CA . ARG A 1 94 ? -6.736 -16.233 0.683 1.00 76.81 94 ARG A CA 1
ATOM 760 C C . ARG A 1 94 ? -5.263 -15.894 0.920 1.00 76.81 94 ARG A C 1
ATOM 762 O O . ARG A 1 94 ? -4.966 -14.992 1.690 1.00 76.81 94 ARG A O 1
ATOM 769 N N . THR A 1 95 ? -4.352 -16.578 0.230 1.00 83.69 95 THR A N 1
ATOM 770 C CA . THR A 1 95 ? -2.912 -16.336 0.302 1.00 83.69 95 THR A CA 1
ATOM 771 C C . THR A 1 95 ? -2.365 -15.943 -1.068 1.00 83.69 95 THR A C 1
ATOM 773 O O . THR A 1 95 ? -2.672 -16.546 -2.099 1.00 83.69 95 THR A O 1
ATOM 776 N N . VAL A 1 96 ? -1.553 -14.891 -1.074 1.00 89.94 96 VAL A N 1
ATOM 777 C CA . VAL A 1 96 ? -0.807 -14.405 -2.237 1.00 89.94 96 VAL A CA 1
ATOM 778 C C . VAL A 1 96 ? 0.674 -14.495 -1.866 1.00 89.94 96 VAL A C 1
ATOM 780 O O . VAL A 1 96 ? 1.013 -14.071 -0.753 1.00 89.94 96 VAL A O 1
ATOM 783 N N . PRO A 1 97 ? 1.553 -15.046 -2.727 1.00 94.31 97 PRO A N 1
ATOM 784 C CA . PRO A 1 97 ? 2.984 -15.077 -2.448 1.00 94.31 97 PRO A CA 1
ATOM 785 C C . PRO A 1 97 ? 3.482 -13.676 -2.103 1.00 94.31 97 PRO A C 1
ATOM 787 O O . PRO A 1 97 ? 3.144 -12.700 -2.777 1.00 94.31 97 PRO A O 1
ATOM 790 N N . ASN A 1 98 ? 4.214 -13.561 -1.000 1.00 95.50 98 ASN A N 1
ATOM 791 C CA . ASN A 1 98 ? 4.635 -12.269 -0.492 1.00 95.50 98 ASN A CA 1
ATOM 792 C C . ASN A 1 98 ? 5.927 -12.352 0.314 1.00 95.50 98 ASN A C 1
ATOM 794 O O . ASN A 1 98 ? 6.296 -13.410 0.815 1.00 95.50 98 ASN A O 1
ATOM 798 N N . GLN A 1 99 ? 6.581 -11.204 0.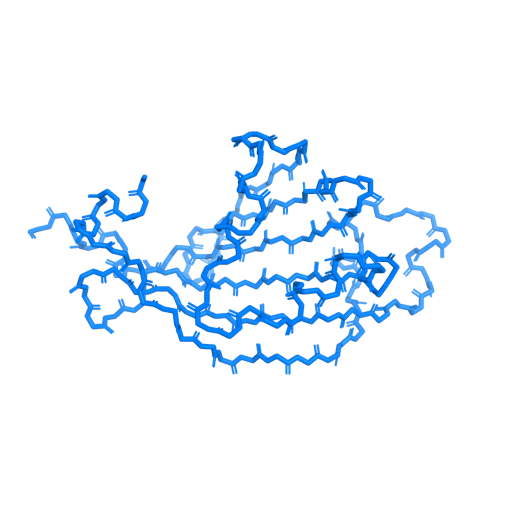448 1.00 96.25 99 GLN A N 1
ATOM 799 C CA . GLN A 1 99 ? 7.679 -10.984 1.376 1.00 96.25 99 GLN A CA 1
ATOM 800 C C . GLN A 1 99 ? 7.349 -9.767 2.231 1.00 96.25 99 GLN A C 1
ATOM 802 O O . GLN A 1 99 ? 6.970 -8.718 1.701 1.00 96.25 99 GLN A O 1
ATOM 807 N N . ARG A 1 100 ? 7.486 -9.914 3.548 1.00 95.75 100 ARG A N 1
ATOM 808 C CA . ARG A 1 100 ? 7.059 -8.921 4.530 1.00 95.75 100 ARG A CA 1
ATOM 809 C C . ARG A 1 100 ? 8.216 -8.479 5.408 1.00 95.75 100 ARG A C 1
ATOM 811 O O . ARG A 1 100 ? 8.999 -9.302 5.865 1.00 95.75 100 ARG A O 1
ATOM 818 N N . PHE A 1 101 ? 8.236 -7.186 5.696 1.00 95.50 101 PHE A N 1
ATOM 819 C CA . PHE A 1 101 ? 9.128 -6.550 6.651 1.00 95.50 101 PHE A CA 1
ATOM 820 C C . PHE A 1 101 ? 8.303 -5.678 7.592 1.00 95.50 101 PHE A C 1
ATOM 822 O O . PHE A 1 101 ? 7.337 -5.044 7.166 1.00 95.50 101 PHE A O 1
ATOM 829 N N . VAL A 1 102 ? 8.667 -5.654 8.869 1.00 96.50 102 VAL A N 1
ATOM 830 C CA . VAL A 1 102 ? 8.028 -4.807 9.881 1.00 96.50 102 VAL A CA 1
ATOM 831 C C . VAL A 1 102 ? 9.088 -3.890 10.465 1.00 96.50 102 VAL A C 1
ATOM 833 O O . VAL A 1 102 ? 10.216 -4.319 10.698 1.00 96.50 102 VAL A O 1
ATOM 836 N N . ARG A 1 103 ? 8.740 -2.622 10.667 1.00 95.25 103 ARG A N 1
ATOM 837 C CA . ARG A 1 103 ? 9.617 -1.624 11.279 1.00 95.25 103 ARG A CA 1
ATOM 838 C C . ARG A 1 103 ? 8.811 -0.667 12.139 1.00 95.25 103 ARG A C 1
ATOM 840 O O . ARG A 1 103 ? 7.657 -0.390 11.818 1.00 95.25 103 ARG A O 1
ATOM 847 N N . GLN A 1 104 ? 9.438 -0.116 13.169 1.00 95.81 104 GLN A N 1
ATOM 848 C CA . GLN A 1 104 ? 8.866 1.006 13.901 1.00 95.81 104 GLN A CA 1
ATOM 849 C C . GLN A 1 104 ? 9.143 2.312 13.150 1.00 95.81 104 GLN A C 1
ATOM 851 O O . GLN A 1 104 ? 10.235 2.517 12.617 1.00 95.81 104 GLN A O 1
ATOM 856 N N . THR A 1 105 ? 8.139 3.180 13.074 1.00 93.56 105 THR A N 1
ATOM 857 C CA . THR A 1 105 ? 8.243 4.542 12.532 1.00 93.56 105 THR A CA 1
ATOM 858 C C . THR A 1 105 ? 7.790 5.549 13.588 1.00 93.56 105 THR A C 1
ATOM 860 O O . THR A 1 105 ? 7.265 5.150 14.626 1.00 93.56 105 THR A O 1
ATOM 863 N N . SER A 1 106 ? 7.964 6.846 13.332 1.00 93.62 106 SER A N 1
ATOM 864 C CA . SER A 1 106 ? 7.454 7.907 14.213 1.00 93.62 106 SER A 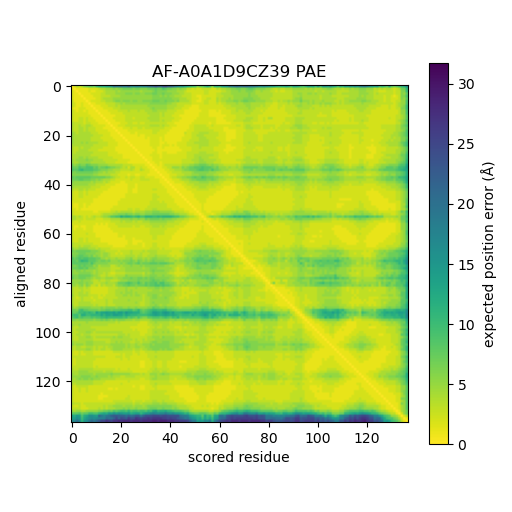CA 1
ATOM 865 C C . SER A 1 106 ? 5.927 7.906 14.344 1.00 93.62 106 SER A C 1
ATOM 867 O O . SER A 1 106 ? 5.406 8.357 15.354 1.00 93.62 106 SER A O 1
ATOM 869 N N . GLU A 1 107 ? 5.216 7.397 13.337 1.00 92.69 107 GLU A N 1
ATOM 870 C CA . GLU A 1 107 ? 3.747 7.339 13.292 1.00 92.69 107 GLU A CA 1
ATOM 871 C C . GLU A 1 107 ? 3.180 6.046 13.901 1.00 92.69 107 GLU A C 1
ATOM 873 O O . GLU A 1 107 ? 1.986 5.968 14.181 1.00 92.69 107 GLU A O 1
ATOM 878 N N . GLY A 1 108 ? 4.022 5.024 14.089 1.00 94.69 108 GLY A N 1
ATOM 879 C CA . GLY A 1 108 ? 3.622 3.715 14.598 1.00 94.69 108 GLY A CA 1
ATOM 880 C C . GLY A 1 108 ? 4.313 2.545 13.901 1.00 94.69 108 GLY A C 1
ATOM 881 O O . GLY A 1 108 ? 5.247 2.712 13.102 1.00 94.69 108 GLY A O 1
ATOM 882 N N . TRP A 1 109 ? 3.842 1.336 14.206 1.00 96.81 109 TRP A N 1
ATOM 883 C CA . TRP A 1 109 ? 4.348 0.110 13.596 1.00 96.81 109 TRP A CA 1
ATOM 884 C C . TRP A 1 109 ? 3.951 0.063 12.127 1.00 96.81 109 TRP A C 1
ATOM 886 O O . TRP A 1 109 ? 2.772 0.121 11.788 1.00 96.81 109 TRP A O 1
ATOM 896 N N . GLN A 1 110 ? 4.935 -0.081 11.245 1.00 97.06 110 GLN A N 1
ATOM 897 C CA . GLN A 1 110 ? 4.707 -0.196 9.816 1.00 97.06 110 GLN A CA 1
ATOM 898 C C . GLN A 1 110 ? 5.028 -1.599 9.320 1.00 97.06 110 GLN A C 1
ATOM 900 O O . GLN A 1 110 ? 6.140 -2.105 9.473 1.00 97.06 110 GLN A O 1
ATOM 905 N N . ARG A 1 111 ? 4.061 -2.191 8.626 1.00 96.56 111 ARG A N 1
ATOM 906 C CA . ARG A 1 111 ? 4.207 -3.420 7.860 1.00 96.56 111 ARG A CA 1
ATOM 907 C C . ARG A 1 111 ? 4.354 -3.086 6.383 1.00 96.56 111 ARG A C 1
ATOM 909 O O . ARG A 1 111 ? 3.473 -2.483 5.787 1.00 96.56 111 ARG A O 1
ATOM 916 N N . GLN A 1 112 ? 5.440 -3.533 5.773 1.00 96.75 112 GLN A N 1
ATOM 917 C CA . GLN A 1 112 ? 5.691 -3.413 4.341 1.00 96.75 112 GLN A CA 1
ATOM 918 C C . GLN A 1 112 ? 5.651 -4.803 3.724 1.00 96.75 112 GLN A C 1
ATOM 920 O O . GLN A 1 112 ? 6.416 -5.683 4.112 1.00 96.75 112 GLN A O 1
ATOM 925 N N . THR A 1 113 ? 4.750 -5.018 2.773 1.00 96.94 113 THR A N 1
ATOM 926 C CA . THR A 1 113 ? 4.575 -6.312 2.119 1.00 96.94 113 THR A CA 1
ATOM 927 C C . THR A 1 113 ? 4.674 -6.152 0.610 1.00 96.94 113 THR A C 1
ATOM 929 O O . THR A 1 113 ? 3.869 -5.456 -0.013 1.00 96.94 113 THR A O 1
ATOM 932 N N . ARG A 1 114 ? 5.658 -6.824 0.013 1.00 96.94 114 ARG A N 1
ATOM 933 C CA . ARG A 1 114 ? 5.737 -7.029 -1.431 1.00 96.94 114 ARG A CA 1
ATOM 934 C C . ARG A 1 114 ? 4.899 -8.248 -1.780 1.00 96.94 114 ARG A C 1
ATOM 936 O O . ARG A 1 114 ? 5.228 -9.342 -1.330 1.00 96.94 114 ARG A O 1
ATOM 943 N N . TYR A 1 115 ? 3.866 -8.073 -2.591 1.00 95.62 115 TYR A N 1
ATOM 944 C CA . TYR A 1 115 ? 3.047 -9.171 -3.101 1.00 95.62 115 TYR A CA 1
ATOM 945 C C . TYR A 1 115 ? 3.415 -9.494 -4.544 1.00 95.62 115 TYR A C 1
ATOM 947 O O . TYR A 1 115 ? 3.641 -8.586 -5.343 1.00 95.62 115 TYR A O 1
ATOM 955 N N . ASP A 1 116 ? 3.389 -10.779 -4.881 1.00 93.44 116 ASP A N 1
ATOM 956 C CA . ASP A 1 116 ? 3.292 -11.251 -6.256 1.00 93.44 116 ASP A CA 1
ATOM 957 C C . ASP A 1 116 ? 1.840 -11.638 -6.563 1.00 93.44 116 ASP A C 1
ATOM 959 O O . ASP A 1 116 ? 1.364 -12.736 -6.263 1.00 93.44 116 ASP A O 1
ATOM 963 N N . TRP A 1 117 ? 1.107 -10.702 -7.160 1.00 91.25 117 TRP A N 1
ATOM 964 C CA . TRP A 1 117 ? -0.301 -10.866 -7.482 1.00 91.25 117 TRP A CA 1
ATOM 965 C C . TRP A 1 117 ? -0.498 -11.314 -8.936 1.00 91.25 117 TRP A C 1
ATOM 967 O O . TRP A 1 117 ? -0.723 -10.507 -9.839 1.00 91.25 117 TRP A O 1
ATOM 977 N N . TYR A 1 118 ? -0.448 -12.630 -9.157 1.00 87.75 118 TYR A N 1
ATOM 978 C CA . TYR A 1 118 ? -0.533 -13.259 -10.485 1.00 87.75 118 TYR A CA 1
ATOM 979 C C . TYR A 1 118 ? 0.612 -12.842 -11.425 1.00 87.75 118 TYR A C 1
ATOM 981 O O . TYR A 1 118 ? 0.358 -12.379 -12.543 1.00 87.75 118 TYR A O 1
ATOM 989 N N . GLY A 1 119 ? 1.860 -12.971 -10.971 1.00 88.44 119 GLY A N 1
ATOM 990 C CA . GLY A 1 119 ? 3.062 -12.586 -11.719 1.00 88.44 119 GLY A CA 1
ATOM 991 C C . GLY A 1 119 ? 3.288 -11.073 -11.754 1.00 88.44 119 GLY A C 1
ATOM 992 O O . GLY A 1 119 ? 3.917 -10.562 -12.679 1.00 88.44 119 GLY A O 1
ATOM 993 N N . ARG A 1 120 ? 2.697 -10.328 -10.813 1.00 89.88 120 ARG A N 1
ATOM 994 C CA . ARG A 1 120 ? 2.714 -8.859 -10.790 1.00 89.88 120 ARG A CA 1
ATOM 995 C C . ARG A 1 120 ? 3.136 -8.375 -9.422 1.00 89.88 120 ARG A C 1
ATOM 997 O O . ARG A 1 120 ? 2.388 -8.498 -8.453 1.00 89.88 120 ARG A O 1
ATOM 1004 N N . LEU A 1 121 ? 4.312 -7.770 -9.377 1.00 93.75 121 LEU A N 1
ATOM 1005 C CA . LEU A 1 121 ? 4.842 -7.205 -8.151 1.00 93.75 121 LEU A CA 1
ATOM 1006 C C . LEU A 1 121 ? 4.122 -5.901 -7.813 1.00 93.75 121 LEU A C 1
ATOM 1008 O O . LEU A 1 121 ? 3.983 -5.010 -8.657 1.00 93.75 121 LEU A O 1
ATOM 1012 N N . LEU A 1 122 ? 3.680 -5.803 -6.568 1.00 95.12 122 LEU A N 1
ATOM 1013 C CA . LEU A 1 122 ? 3.136 -4.595 -5.962 1.00 95.12 122 LEU A CA 1
ATOM 1014 C C . LEU A 1 122 ? 3.636 -4.489 -4.524 1.00 95.12 122 LEU A C 1
ATOM 1016 O O . LEU A 1 122 ? 3.941 -5.502 -3.889 1.00 95.12 122 LEU A O 1
ATOM 1020 N N . LEU A 1 123 ? 3.724 -3.267 -4.015 1.00 96.94 123 LEU A N 1
ATOM 1021 C CA . LEU A 1 123 ? 4.138 -3.002 -2.640 1.00 96.94 123 LEU A CA 1
ATOM 1022 C C . LEU A 1 123 ? 2.974 -2.371 -1.885 1.00 96.94 123 LEU A C 1
ATOM 1024 O O . LEU A 1 123 ? 2.371 -1.419 -2.371 1.00 96.94 123 LEU A O 1
ATOM 1028 N N . ILE A 1 124 ? 2.675 -2.893 -0.701 1.00 97.06 124 ILE A N 1
ATOM 1029 C CA . ILE A 1 124 ? 1.724 -2.292 0.232 1.00 97.06 124 ILE A CA 1
ATOM 1030 C C . ILE A 1 124 ? 2.468 -1.989 1.525 1.00 97.06 124 ILE A C 1
ATOM 1032 O O . ILE A 1 124 ? 3.095 -2.879 2.097 1.00 97.06 124 ILE A O 1
ATOM 1036 N N . SER A 1 125 ? 2.396 -0.742 1.972 1.00 96.94 125 SER A N 1
ATOM 1037 C CA . SER A 1 125 ? 2.861 -0.313 3.288 1.00 96.94 125 SER A CA 1
ATOM 1038 C C . SER A 1 125 ? 1.654 0.076 4.126 1.00 96.94 125 SER A C 1
ATOM 1040 O O . SER A 1 125 ? 0.842 0.871 3.670 1.00 96.94 125 SER A O 1
ATOM 1042 N N . GLU A 1 126 ? 1.539 -0.477 5.324 1.00 97.31 126 GLU A N 1
ATOM 1043 C CA . GLU A 1 126 ? 0.463 -0.216 6.282 1.00 97.31 126 GLU A CA 1
ATOM 1044 C C . GLU A 1 126 ? 1.104 0.231 7.593 1.00 97.31 126 GLU A C 1
ATOM 1046 O O . GLU A 1 126 ? 1.853 -0.537 8.195 1.00 97.31 126 GLU A O 1
ATOM 1051 N N . THR A 1 127 ? 0.839 1.462 8.014 1.00 97.50 127 THR A N 1
ATOM 1052 C CA . THR A 1 127 ? 1.235 1.998 9.317 1.00 97.50 127 THR A CA 1
ATOM 1053 C C . THR A 1 127 ? 0.030 1.943 10.245 1.00 97.50 127 THR A C 1
ATOM 1055 O O . THR A 1 127 ? -0.993 2.560 9.953 1.00 97.50 127 THR A O 1
ATOM 1058 N N . PHE A 1 128 ? 0.143 1.203 11.345 1.00 96.50 128 PHE A N 1
ATOM 1059 C CA . PHE A 1 128 ? -0.875 1.141 12.391 1.00 96.50 128 PHE A CA 1
ATOM 1060 C C . PHE A 1 128 ? -0.732 2.369 13.291 1.00 96.50 128 PHE A C 1
ATOM 1062 O O . PHE A 1 128 ? 0.310 2.556 13.921 1.00 96.50 128 PHE A O 1
ATOM 1069 N N . LEU A 1 129 ? -1.761 3.211 13.289 1.00 95.62 129 LEU A N 1
ATOM 1070 C CA . LEU A 1 129 ? -1.792 4.511 13.954 1.00 95.62 129 LEU A CA 1
ATOM 1071 C C . LEU A 1 129 ? -2.234 4.368 15.421 1.00 95.62 129 LEU A C 1
ATOM 1073 O O . LEU A 1 129 ? -2.829 3.348 15.777 1.00 95.62 129 LEU A O 1
ATOM 1077 N N . PRO A 1 130 ? -2.006 5.383 16.277 1.00 93.44 130 PRO A N 1
ATOM 1078 C CA . PRO A 1 130 ? -2.305 5.292 17.709 1.00 93.44 130 PRO A CA 1
ATOM 1079 C C . PRO A 1 130 ? -3.744 4.869 18.041 1.00 93.44 130 PRO A C 1
ATOM 1081 O O . PRO A 1 130 ? -3.938 4.058 18.942 1.00 93.44 130 PRO A O 1
ATOM 1084 N N . ALA A 1 131 ? -4.736 5.332 17.269 1.00 92.31 131 ALA A N 1
ATOM 1085 C CA . ALA A 1 131 ? -6.150 4.999 17.480 1.00 92.31 131 ALA A CA 1
ATOM 1086 C C . ALA A 1 131 ? -6.454 3.490 17.363 1.00 92.31 131 ALA A C 1
ATOM 1088 O O . ALA A 1 131 ? -7.368 2.972 18.002 1.00 92.31 131 ALA A O 1
ATOM 1089 N N . PHE A 1 132 ? -5.662 2.754 16.577 1.00 91.12 132 PHE A N 1
ATOM 1090 C CA . PHE A 1 132 ? -5.799 1.301 16.480 1.00 91.12 132 PHE A CA 1
ATOM 1091 C C . PHE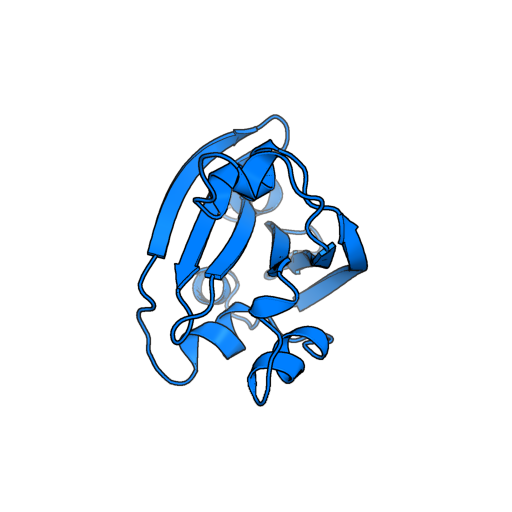 A 1 132 ? -5.403 0.584 17.778 1.00 91.12 132 PHE A C 1
ATOM 1093 O O . PHE A 1 132 ? -5.922 -0.491 18.063 1.00 91.12 132 PHE A O 1
ATOM 1100 N N . LEU A 1 133 ? -4.476 1.163 18.546 1.00 82.69 133 LEU A N 1
ATOM 1101 C CA . LEU A 1 133 ? -3.979 0.592 19.800 1.00 82.69 133 LEU A CA 1
ATOM 1102 C C . LEU A 1 133 ? -4.835 1.000 21.004 1.00 82.69 133 LEU A C 1
ATOM 1104 O O . LEU A 1 133 ? -4.844 0.296 22.004 1.00 82.69 133 LEU A O 1
ATOM 1108 N N . SER A 1 134 ? -5.536 2.133 20.924 1.00 76.81 134 SER A N 1
ATOM 1109 C CA . SER A 1 134 ? -6.374 2.645 22.015 1.00 76.81 134 SER A CA 1
ATOM 1110 C C . SER A 1 134 ? -7.792 2.071 22.038 1.00 76.81 134 SER A C 1
ATOM 1112 O O . SER A 1 134 ? -8.510 2.277 23.005 1.00 76.81 134 SER A O 1
ATOM 1114 N N . SER A 1 135 ? -8.220 1.350 21.003 1.00 60.62 135 SER 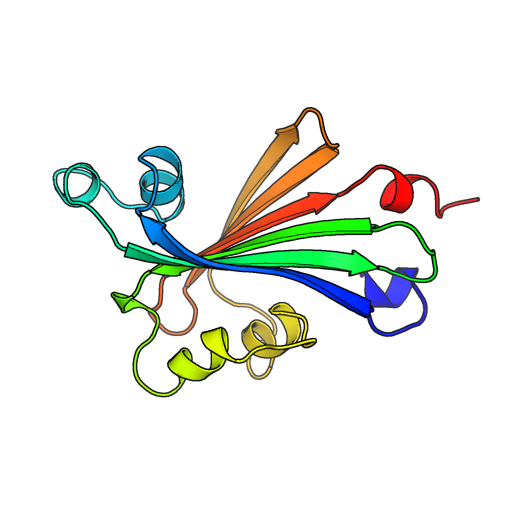A N 1
ATOM 1115 C CA . SER A 1 135 ? -9.567 0.761 20.899 1.00 60.62 135 SER A CA 1
ATOM 1116 C C . SER A 1 135 ? -9.729 -0.542 21.706 1.00 60.62 135 SER A C 1
ATOM 1118 O O . SER A 1 135 ? -10.524 -1.402 21.334 1.00 60.62 135 SER A O 1
ATOM 1120 N N . ASP A 1 136 ? -8.930 -0.729 22.761 1.00 55.62 136 ASP A N 1
ATOM 1121 C CA . ASP A 1 136 ? -9.008 -1.847 23.723 1.00 55.62 136 ASP A CA 1
ATOM 1122 C C . ASP A 1 136 ? -9.595 -1.415 25.090 1.00 55.62 136 ASP A C 1
ATOM 1124 O O . ASP A 1 136 ? -9.574 -2.203 26.035 1.00 55.62 136 ASP A O 1
ATOM 1128 N N . THR A 1 137 ? -10.115 -0.185 25.2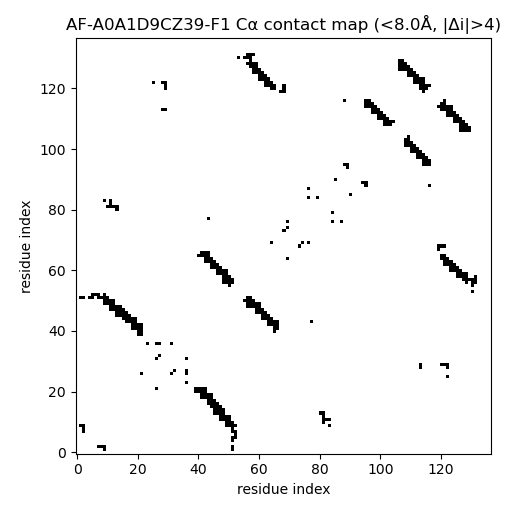06 1.00 41.78 137 THR A N 1
ATOM 1129 C CA . THR A 1 137 ? -10.832 0.315 26.402 1.00 41.78 137 THR A CA 1
ATOM 1130 C C . THR A 1 137 ? -12.340 0.277 26.249 1.00 41.78 137 THR A C 1
ATOM 1132 O O . THR A 1 137 ? -12.819 0.638 25.151 1.00 41.78 137 THR A O 1
#

Secondary structure (DSSP, 8-state):
-HHHHHTSPPEEEEEEEEEEEPPHHHHHHTT--GGGGTS--EEEEEEEEEE-SSSSEEEEEEEEEEGGG--GGGGGGG--TTS-HHHHHSSS-S---EEEEEEEETTEEEEEEEEESSS-EEEEEEEE-HHHHHTT-

Solvent-accessible surface area (backbone atoms only — not comparable to full-atom values): 7698 Å² total; per-residue (Å²): 106,71,41,66,72,33,74,41,79,62,46,49,45,74,79,44,75,47,80,45,72,58,49,69,66,56,37,46,61,66,65,48,57,74,74,61,57,76,48,91,44,57,21,44,36,40,32,32,37,33,19,52,76,53,96,54,50,23,30,45,34,41,40,40,35,38,55,87,40,49,51,77,85,42,44,56,73,79,65,44,80,62,52,63,66,63,64,68,71,37,68,89,38,91,73,65,58,66,54,76,50,76,47,82,51,100,69,31,52,30,40,38,36,26,34,42,63,87,92,22,60,32,38,38,37,40,30,42,24,68,54,55,72,61,72,82,117

Nearest PDB structures (foldseek):
  1g1b-assembly2_B  TM=7.660E-01  e=1.336E-08  Escherichia coli
  1g81-assembly1_A  TM=7.630E-01  e=5.271E-08  Escherichia coli
  1xlr-assembly1_A  TM=7.752E-01  e=7.016E-08  Escherichia coli
  2ahc-assembly2_B  TM=7.514E-01  e=7.016E-08  Escherichia coli
  7r5j-assembly1_T0  TM=2.584E-01  e=1.487E+00  Homo sapiens

Mean predicted aligned error: 3.98 Å

Radius of gyration: 15.25 Å; Cα contacts (8 Å, |Δi|>4): 248; chains: 1; bounding box: 39×28×45 Å

pLDDT: mean 92.03, std 7.59, range [41.78, 98.0]